Protein AF-A0ABC9TLP1-F1 (afdb_monomer_lite)

pLDDT: mean 70.65, std 18.77, range [33.22, 90.69]

Organism: NCBI:txid1244145

Foldseek 3Di:
DDDDDDDPPPDDPPDDDDDPDPQQQFPLVVVQVLCVVVVHDLQVVQVQCVVVPNNDHSVRVVCCSVSVDADDPVRLVSSCVVSVPDPVRSCCGRPVVVVVPDDDPDD

Sequence (107 aa):
MTVFSQNDILPVSNKTLKGVKRGSKMESNLIHSKLKLKGKNVEWLASEMTAAGQPISASTIYKKLKGEVVFKASDIKLISKLLDLESEEIMVIFFNELVSKKTREGC

Secondary structure (DSSP, 8-state):
----------------------S----HHHHHHHHHHTT--HHHHHHHHHHTT----HHHHHHHHTTSSPPPHHHHHHHHHHHT--HHHHHHHHHHHHHTS------

Radius of gyration: 17.77 Å; chains: 1; bounding box: 57×30×53 Å

Structure (mmCIF, N/CA/C/O backbone):
data_AF-A0ABC9TLP1-F1
#
_entry.id   AF-A0ABC9TLP1-F1
#
loop_
_atom_site.group_PDB
_atom_site.id
_atom_site.type_symbol
_atom_site.label_atom_id
_atom_site.label_alt_id
_atom_site.label_comp_id
_atom_site.label_asym_id
_atom_site.label_entity_id
_atom_site.label_seq_id
_atom_site.pdbx_PDB_ins_code
_atom_site.Cartn_x
_atom_site.Cartn_y
_atom_site.Cartn_z
_atom_site.occupancy
_atom_site.B_iso_or_equiv
_atom_site.auth_seq_id
_atom_site.auth_comp_id
_atom_site.auth_asym_id
_atom_site.auth_atom_id
_atom_site.pdbx_PDB_model_num
ATOM 1 N N . MET A 1 1 ? 19.349 -19.710 -41.958 1.00 43.25 1 MET A N 1
ATOM 2 C CA . MET A 1 1 ? 19.109 -18.557 -41.067 1.00 43.25 1 MET A CA 1
ATOM 3 C C . MET A 1 1 ? 17.718 -18.053 -41.365 1.00 43.25 1 MET A C 1
ATOM 5 O O . MET A 1 1 ? 17.507 -17.510 -42.439 1.00 43.25 1 MET A O 1
ATOM 9 N N . THR A 1 2 ? 16.776 -18.288 -40.461 1.00 39.84 2 THR A N 1
ATOM 10 C CA . THR A 1 2 ? 15.408 -17.792 -40.616 1.00 39.84 2 THR A CA 1
ATOM 11 C C . THR A 1 2 ? 14.999 -17.232 -39.267 1.00 39.84 2 THR A C 1
ATOM 13 O O . THR A 1 2 ? 14.873 -17.963 -38.290 1.00 39.84 2 THR A O 1
ATOM 16 N N . VAL A 1 3 ? 14.923 -15.907 -39.215 1.00 41.66 3 VAL A N 1
ATOM 17 C CA . VAL A 1 3 ? 14.502 -15.119 -38.063 1.00 41.66 3 VAL A CA 1
ATOM 18 C C . VAL A 1 3 ? 12.982 -15.038 -38.062 1.00 41.66 3 VAL A C 1
ATOM 20 O O . VAL A 1 3 ? 12.396 -14.502 -38.993 1.00 41.66 3 VAL A O 1
ATOM 23 N N . PHE A 1 4 ? 12.355 -15.555 -37.011 1.00 37.97 4 PHE A N 1
ATOM 24 C CA . PHE A 1 4 ? 10.996 -15.210 -36.609 1.00 37.97 4 PHE A CA 1
ATOM 25 C C . PHE A 1 4 ? 10.904 -15.397 -35.095 1.00 37.97 4 PHE A C 1
ATOM 27 O O . PHE A 1 4 ? 11.071 -16.511 -34.614 1.00 37.97 4 PHE A O 1
ATOM 34 N N . SER A 1 5 ? 10.594 -14.340 -34.348 1.00 39.59 5 SER A N 1
ATOM 35 C CA . SER A 1 5 ? 9.497 -14.437 -33.387 1.00 39.59 5 SER A CA 1
ATOM 36 C C . SER A 1 5 ? 9.013 -13.047 -33.013 1.00 39.59 5 SER A C 1
ATOM 38 O O . SER A 1 5 ? 9.766 -12.176 -32.586 1.00 39.59 5 SER A O 1
ATOM 40 N N . GLN A 1 6 ? 7.731 -12.868 -33.270 1.00 50.81 6 GLN A N 1
ATOM 41 C CA . GLN A 1 6 ? 6.922 -11.696 -33.024 1.00 50.81 6 GLN A CA 1
ATOM 42 C C . GLN A 1 6 ? 6.590 -11.622 -31.528 1.00 50.81 6 GLN A C 1
ATOM 44 O O . GLN A 1 6 ? 6.356 -12.651 -30.903 1.00 50.81 6 GLN A O 1
ATOM 49 N N . ASN A 1 7 ? 6.477 -10.397 -31.014 1.00 47.38 7 ASN A N 1
ATOM 50 C CA . ASN A 1 7 ? 5.526 -10.018 -29.969 1.00 47.38 7 ASN A CA 1
ATOM 51 C C . ASN A 1 7 ? 5.496 -10.887 -28.697 1.00 47.38 7 ASN A C 1
ATOM 53 O O . ASN A 1 7 ? 4.588 -11.700 -28.525 1.00 47.38 7 ASN A O 1
ATOM 57 N N . ASP A 1 8 ? 6.353 -10.580 -27.722 1.00 38.47 8 ASP A N 1
ATOM 58 C CA . ASP A 1 8 ? 6.057 -10.895 -26.318 1.00 38.47 8 ASP A CA 1
ATOM 59 C C . ASP A 1 8 ? 4.986 -9.929 -25.787 1.00 38.47 8 ASP A C 1
ATOM 61 O O . ASP A 1 8 ? 5.220 -9.005 -25.006 1.00 38.47 8 ASP A O 1
ATOM 65 N N . ILE A 1 9 ? 3.759 -10.159 -26.254 1.00 51.16 9 ILE A 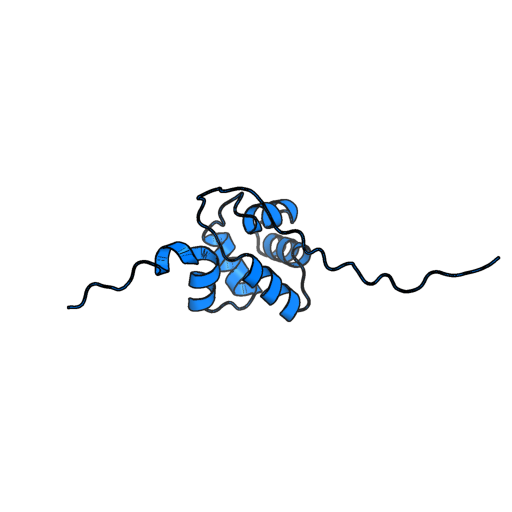N 1
ATOM 66 C CA . ILE A 1 9 ? 2.544 -9.821 -25.524 1.00 51.16 9 ILE A CA 1
ATOM 67 C C . ILE A 1 9 ? 2.619 -10.637 -24.237 1.00 51.16 9 ILE A C 1
ATOM 69 O O . ILE A 1 9 ? 2.416 -11.851 -24.252 1.00 51.16 9 ILE A O 1
ATOM 73 N N . LEU A 1 10 ? 2.936 -9.982 -23.119 1.00 42.66 10 LEU A N 1
ATOM 74 C CA . LEU A 1 10 ? 2.853 -10.621 -21.811 1.00 42.66 10 LEU A CA 1
ATOM 75 C C . LEU A 1 10 ? 1.439 -11.203 -21.642 1.00 42.66 10 LEU A C 1
ATOM 77 O O . LEU A 1 10 ? 0.460 -10.450 -21.714 1.00 42.66 10 LEU A O 1
ATOM 81 N N . PRO A 1 11 ? 1.297 -12.522 -21.420 1.00 38.88 11 PRO A N 1
ATOM 82 C CA . PRO A 1 11 ? -0.007 -13.131 -21.272 1.00 38.88 11 PRO A CA 1
ATOM 83 C C . PRO A 1 11 ? -0.683 -12.584 -20.018 1.00 38.88 11 PRO A C 1
ATOM 85 O O . PRO A 1 11 ? -0.169 -12.683 -18.898 1.00 38.88 11 PRO A O 1
ATOM 88 N N . VAL A 1 12 ? -1.876 -12.028 -20.235 1.00 45.91 12 VAL A N 1
ATOM 89 C CA . VAL A 1 12 ? -2.922 -11.841 -19.231 1.00 45.91 12 VAL A CA 1
ATOM 90 C C . VAL A 1 12 ? -2.990 -13.115 -18.392 1.00 45.91 12 VAL A C 1
ATOM 92 O O . VAL A 1 12 ? -3.494 -14.138 -18.835 1.00 45.91 12 VAL A O 1
ATOM 95 N N . SER A 1 13 ? -2.440 -13.072 -17.180 1.00 41.50 13 SER A N 1
ATOM 96 C CA . SER A 1 13 ? -2.587 -14.152 -16.208 1.00 41.50 13 SER A CA 1
ATOM 97 C C . SER A 1 13 ? -3.870 -13.928 -15.421 1.00 41.50 13 SER A C 1
ATOM 99 O O . SER A 1 13 ? -3.874 -13.438 -14.295 1.00 41.50 13 SER A O 1
ATOM 101 N N . ASN A 1 14 ? -4.979 -14.297 -16.043 1.00 42.28 14 ASN A N 1
ATOM 102 C CA . ASN A 1 14 ? -6.214 -14.677 -15.379 1.00 42.28 14 ASN A CA 1
ATOM 103 C C . ASN A 1 14 ? -6.048 -16.100 -14.813 1.00 42.28 14 ASN A C 1
ATOM 105 O O . ASN A 1 14 ? -6.321 -17.100 -15.468 1.00 42.28 14 ASN A O 1
ATOM 109 N N . LYS A 1 15 ? -5.601 -16.187 -13.555 1.00 43.78 15 LYS A N 1
ATOM 110 C CA . LYS A 1 15 ? -5.751 -17.386 -12.717 1.00 43.78 15 LYS A CA 1
ATOM 111 C C . LYS A 1 15 ? -6.628 -17.045 -11.516 1.00 43.78 15 LYS A C 1
ATOM 113 O O . LYS A 1 15 ? -6.158 -16.501 -10.522 1.00 43.78 15 LYS A O 1
ATOM 118 N N . THR A 1 16 ? -7.906 -17.389 -11.623 1.00 45.75 16 THR A N 1
ATOM 119 C CA . THR A 1 16 ? -8.856 -17.415 -10.506 1.00 45.75 16 THR A CA 1
ATOM 120 C C . THR A 1 16 ? -8.931 -18.844 -9.949 1.00 45.75 16 THR A C 1
ATOM 122 O O . THR A 1 16 ? -8.860 -19.801 -10.716 1.00 45.75 16 THR A O 1
ATOM 125 N N . LEU A 1 17 ? -9.193 -18.940 -8.634 1.00 45.38 17 LEU A N 1
ATOM 126 C CA . LEU A 1 17 ? -9.832 -20.043 -7.881 1.00 45.38 17 LEU A CA 1
ATOM 127 C C . LEU A 1 17 ? -8.920 -21.026 -7.108 1.00 45.38 17 LEU A C 1
ATOM 129 O O . LEU A 1 17 ? -8.435 -22.003 -7.662 1.00 45.38 17 LEU A O 1
ATOM 133 N N . LYS A 1 18 ? -8.823 -20.854 -5.776 1.00 35.94 18 LYS A N 1
ATOM 134 C CA . LYS A 1 18 ? -9.526 -21.654 -4.732 1.00 35.94 18 LYS A CA 1
ATOM 135 C C . LYS A 1 18 ? -8.796 -21.600 -3.383 1.00 35.94 18 LYS A C 1
ATOM 137 O O . LYS A 1 18 ? -7.607 -21.868 -3.285 1.00 35.94 18 LYS A O 1
ATOM 142 N N . GLY A 1 19 ? -9.569 -21.328 -2.336 1.00 33.22 19 GLY A N 1
ATOM 143 C CA . GLY A 1 19 ? -9.154 -21.412 -0.940 1.00 33.22 19 GLY A CA 1
ATOM 144 C C . GLY A 1 19 ? -10.072 -20.553 -0.086 1.00 33.22 19 GLY A C 1
ATOM 145 O O . GLY A 1 19 ? -9.852 -19.354 0.039 1.00 33.22 19 GLY A O 1
ATOM 146 N N . VAL A 1 20 ? -11.126 -21.149 0.473 1.00 46.28 20 VAL A N 1
ATOM 147 C CA . VAL A 1 20 ? -11.914 -20.521 1.539 1.00 46.28 20 VAL A CA 1
ATOM 148 C C . VAL A 1 20 ? -10.979 -20.334 2.735 1.00 46.28 20 VAL A C 1
ATOM 150 O O . VAL A 1 20 ? -10.773 -21.247 3.527 1.00 46.28 20 VAL A O 1
ATOM 153 N N . LYS A 1 21 ? -10.378 -19.152 2.849 1.00 42.16 21 LYS A N 1
ATOM 154 C CA . LYS A 1 21 ? -9.825 -18.632 4.095 1.00 42.16 21 LYS A CA 1
ATOM 155 C C . LYS A 1 21 ? -10.694 -17.447 4.474 1.00 42.16 21 LYS A C 1
ATOM 157 O O . LYS A 1 21 ? -10.665 -16.420 3.805 1.00 42.16 21 LYS A O 1
ATOM 162 N N . ARG A 1 22 ? -11.488 -17.611 5.533 1.00 40.81 22 ARG A N 1
ATOM 163 C CA . ARG A 1 22 ? -12.156 -16.511 6.244 1.00 40.81 22 ARG A CA 1
ATOM 164 C C . ARG A 1 22 ? -11.093 -15.701 7.000 1.00 40.81 22 ARG A C 1
ATOM 166 O O . ARG A 1 22 ? -11.024 -15.742 8.221 1.00 40.81 22 ARG A O 1
ATOM 173 N N . GLY A 1 23 ? -10.184 -15.083 6.257 1.00 44.72 23 GLY A N 1
ATOM 174 C CA . GLY A 1 23 ? -9.306 -14.026 6.735 1.00 44.72 23 GLY A CA 1
ATOM 175 C C . GLY A 1 23 ? -9.783 -12.743 6.079 1.00 44.72 23 GLY A C 1
ATOM 176 O O . GLY A 1 23 ? -10.127 -12.790 4.899 1.00 44.72 23 GLY A O 1
ATOM 177 N N . SER A 1 24 ? -9.852 -11.658 6.852 1.00 51.47 24 SER A N 1
ATOM 178 C CA . SER A 1 24 ? -10.315 -10.335 6.419 1.00 51.47 24 SER A CA 1
ATOM 179 C C . SER A 1 24 ? -9.925 -10.048 4.970 1.00 51.47 24 SER A C 1
ATOM 181 O O . SER A 1 24 ? -8.744 -9.898 4.642 1.00 51.47 24 SER A O 1
ATOM 183 N N . LYS A 1 25 ? -10.910 -10.137 4.070 1.00 59.66 25 LYS A N 1
ATOM 184 C CA . LYS A 1 25 ? -10.666 -10.202 2.629 1.00 59.66 25 LYS A CA 1
ATOM 185 C C . LYS A 1 25 ? -10.471 -8.782 2.120 1.00 59.66 25 LYS A C 1
ATOM 187 O O . LYS A 1 25 ? -11.432 -8.085 1.827 1.00 59.66 25 LYS A O 1
ATOM 192 N N . MET A 1 26 ? -9.216 -8.352 2.059 1.00 73.69 26 MET A N 1
ATOM 193 C CA . MET A 1 26 ? -8.855 -7.089 1.422 1.00 73.69 26 MET A CA 1
ATOM 194 C C . MET A 1 26 ? -9.095 -7.141 -0.095 1.00 73.69 26 MET A C 1
ATOM 196 O O . MET A 1 26 ? -8.894 -8.179 -0.735 1.00 73.69 26 MET A O 1
ATOM 200 N N . GLU A 1 27 ? -9.454 -6.006 -0.690 1.00 75.44 27 GL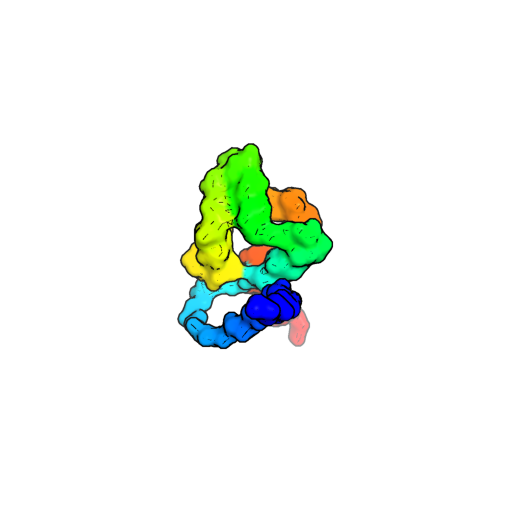U A N 1
ATOM 201 C CA . GLU A 1 27 ? -9.698 -5.875 -2.130 1.00 75.44 27 GLU A CA 1
ATOM 202 C C . GLU A 1 27 ? -8.385 -5.641 -2.889 1.00 75.44 27 GLU A C 1
ATOM 204 O O . GLU A 1 27 ? -8.093 -4.556 -3.397 1.00 75.44 27 GLU A O 1
ATOM 209 N N . SER A 1 28 ? -7.552 -6.677 -2.983 1.00 76.19 28 SER A N 1
ATOM 210 C CA . SER A 1 28 ? -6.246 -6.590 -3.654 1.00 76.19 28 SER A CA 1
ATOM 211 C C . SER A 1 28 ? -6.324 -6.230 -5.137 1.00 76.19 28 SER A C 1
ATOM 213 O O . SER A 1 28 ? -5.396 -5.619 -5.672 1.00 76.19 28 SER A O 1
ATOM 215 N N . ASN A 1 29 ? -7.450 -6.523 -5.788 1.00 79.00 29 ASN A N 1
ATOM 216 C CA . ASN A 1 29 ? -7.725 -6.106 -7.161 1.00 79.00 29 ASN A CA 1
ATOM 217 C C . ASN A 1 29 ? -7.648 -4.581 -7.329 1.00 79.00 29 ASN A C 1
ATOM 219 O O . ASN A 1 29 ? -7.129 -4.105 -8.337 1.00 79.00 29 ASN A O 1
ATOM 223 N N . LEU A 1 30 ? -8.105 -3.816 -6.333 1.00 82.62 30 LEU A N 1
ATOM 224 C CA . LEU A 1 30 ? -8.076 -2.354 -6.369 1.00 82.62 30 LEU A CA 1
ATOM 225 C C . LEU A 1 30 ? -6.643 -1.819 -6.276 1.00 82.62 30 LEU A C 1
ATOM 227 O O . LEU A 1 30 ? -6.279 -0.932 -7.047 1.00 82.62 30 LEU A O 1
ATOM 231 N N . ILE A 1 31 ? -5.795 -2.415 -5.426 1.00 82.94 31 ILE A N 1
ATOM 232 C CA . ILE A 1 31 ? -4.361 -2.078 -5.365 1.00 82.94 31 ILE A CA 1
ATOM 233 C C . ILE A 1 31 ? -3.693 -2.338 -6.720 1.00 82.94 31 ILE A C 1
ATOM 235 O O . ILE A 1 31 ? -2.974 -1.481 -7.234 1.00 82.94 31 ILE A O 1
ATOM 239 N N . HIS A 1 32 ? -3.945 -3.503 -7.326 1.00 82.19 32 HIS A N 1
ATOM 240 C CA . HIS A 1 32 ? -3.388 -3.839 -8.637 1.00 82.19 32 HIS A CA 1
ATOM 241 C C . HIS A 1 32 ? -3.856 -2.875 -9.733 1.00 82.19 32 HIS A C 1
ATOM 243 O O . HIS A 1 32 ? -3.040 -2.458 -10.556 1.00 82.19 32 HIS A O 1
ATOM 249 N N . SER A 1 33 ? -5.134 -2.492 -9.738 1.00 82.12 33 SER A N 1
ATOM 250 C CA . SER A 1 33 ? -5.663 -1.493 -10.671 1.00 82.12 33 SER A CA 1
ATOM 251 C C . SER A 1 33 ? -5.014 -0.127 -10.466 1.00 82.12 33 SER A C 1
ATOM 253 O O . SER A 1 33 ? -4.567 0.471 -11.440 1.00 82.12 33 SER A O 1
ATOM 255 N N . LYS A 1 34 ? -4.872 0.345 -9.222 1.00 84.06 34 LYS A N 1
ATOM 256 C CA . LYS A 1 34 ? -4.244 1.645 -8.931 1.00 84.06 34 LYS A CA 1
ATOM 257 C C . LYS A 1 34 ? -2.773 1.675 -9.354 1.00 84.06 34 LYS A C 1
ATOM 259 O O . LYS A 1 34 ? -2.326 2.643 -9.965 1.00 84.06 34 LYS A O 1
ATOM 264 N N . LEU A 1 35 ? -2.040 0.587 -9.105 1.00 85.00 35 LEU A N 1
ATOM 265 C CA . LEU A 1 35 ? -0.662 0.425 -9.576 1.00 85.00 35 LEU A CA 1
ATOM 266 C C . LEU A 1 35 ? -0.586 0.487 -11.106 1.00 85.00 35 LEU A C 1
ATOM 268 O O . LEU A 1 35 ? 0.203 1.265 -11.640 1.00 85.00 35 LEU A O 1
ATOM 272 N N . LYS A 1 36 ? -1.454 -0.250 -11.812 1.00 85.31 36 LYS A N 1
ATOM 273 C CA . LYS A 1 36 ? -1.526 -0.213 -13.281 1.00 85.31 36 LYS A CA 1
ATOM 274 C C . LYS A 1 36 ? -1.862 1.178 -13.818 1.00 85.31 36 LYS A C 1
ATOM 276 O O . LYS A 1 36 ? -1.228 1.607 -14.774 1.00 85.31 36 LYS A O 1
ATOM 281 N N . LEU A 1 37 ? -2.803 1.890 -13.194 1.00 84.25 37 LEU A N 1
ATOM 282 C CA . LEU A 1 37 ? -3.177 3.257 -13.582 1.00 84.25 37 LEU A CA 1
ATOM 283 C C . LEU A 1 37 ? -2.006 4.237 -13.446 1.00 84.25 37 LEU A C 1
ATOM 285 O O . LEU A 1 37 ? -1.836 5.106 -14.293 1.00 84.25 37 LEU A O 1
ATOM 289 N N . LYS A 1 38 ? -1.161 4.067 -12.423 1.00 81.12 38 LYS A N 1
ATOM 290 C CA . LYS A 1 38 ? 0.073 4.851 -12.258 1.00 81.12 38 LYS A CA 1
ATOM 291 C C . LYS A 1 38 ? 1.249 4.342 -13.111 1.00 81.12 38 LYS A C 1
ATOM 293 O O . LYS A 1 38 ? 2.343 4.900 -13.025 1.00 81.12 38 LYS A O 1
ATOM 298 N N . GLY A 1 39 ? 1.069 3.278 -13.899 1.00 83.88 39 GLY A N 1
ATOM 299 C CA . GLY A 1 39 ? 2.148 2.640 -14.663 1.00 83.88 39 GLY A CA 1
ATOM 300 C C . GLY A 1 39 ? 3.225 2.002 -13.777 1.00 83.88 39 GLY A C 1
ATOM 301 O O . GLY A 1 39 ? 4.388 1.925 -14.167 1.00 83.88 39 GLY A O 1
ATOM 302 N N . LYS A 1 40 ? 2.863 1.593 -12.557 1.00 88.56 40 LYS A N 1
ATOM 303 C CA . LYS A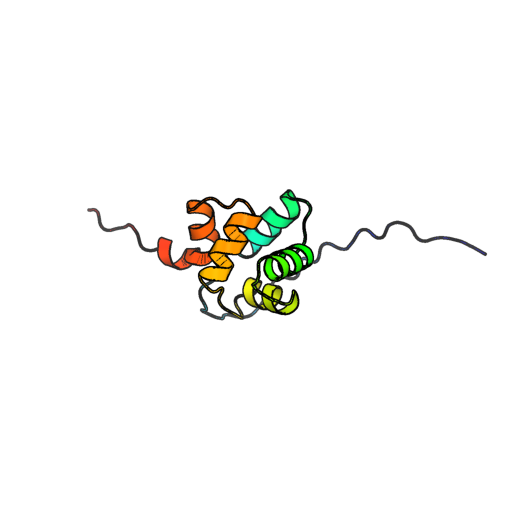 1 40 ? 3.758 0.997 -11.557 1.00 88.56 40 LYS A CA 1
ATOM 304 C C . LYS A 1 40 ? 3.409 -0.470 -11.310 1.00 88.56 40 LYS A C 1
ATOM 306 O O . LYS A 1 40 ? 2.316 -0.939 -11.621 1.00 88.56 40 LYS A O 1
ATOM 311 N N . ASN A 1 41 ? 4.348 -1.205 -10.723 1.00 87.25 41 ASN A N 1
ATOM 312 C CA . ASN A 1 41 ? 4.182 -2.609 -10.355 1.00 87.25 41 ASN A CA 1
ATOM 313 C C . ASN A 1 41 ? 4.423 -2.824 -8.847 1.00 87.25 41 ASN A C 1
ATOM 315 O O . ASN A 1 41 ? 4.756 -1.901 -8.103 1.00 87.25 41 ASN A O 1
ATOM 319 N N . VAL A 1 42 ? 4.221 -4.059 -8.384 1.00 85.12 42 VAL A N 1
ATOM 320 C CA . VAL A 1 42 ? 4.401 -4.434 -6.970 1.00 85.12 42 VAL A CA 1
ATOM 321 C C . VAL A 1 42 ? 5.866 -4.332 -6.532 1.00 85.12 42 VAL A C 1
ATOM 323 O O . VAL A 1 42 ? 6.136 -4.045 -5.369 1.00 85.12 42 VAL A O 1
ATOM 326 N N . GLU A 1 43 ? 6.813 -4.538 -7.448 1.00 87.50 43 GLU A N 1
ATOM 327 C CA . GLU A 1 43 ? 8.243 -4.387 -7.158 1.00 87.50 43 GLU A CA 1
ATOM 328 C C . GLU A 1 43 ? 8.606 -2.935 -6.869 1.00 87.50 43 GLU A C 1
ATOM 330 O O . GLU A 1 43 ? 9.266 -2.663 -5.872 1.00 87.50 43 GLU A O 1
ATOM 335 N N . TRP A 1 44 ? 8.090 -2.000 -7.668 1.00 90.69 44 TRP A N 1
ATOM 336 C CA . TRP A 1 44 ? 8.231 -0.572 -7.418 1.00 90.69 44 TRP A CA 1
ATOM 337 C C . TRP A 1 44 ? 7.665 -0.202 -6.045 1.00 90.69 44 TRP A C 1
ATOM 339 O O . TRP A 1 44 ? 8.338 0.468 -5.270 1.00 90.69 44 TRP A O 1
ATOM 349 N N . LEU A 1 45 ? 6.481 -0.717 -5.690 1.00 87.69 45 LEU A N 1
ATOM 350 C CA . LEU A 1 45 ? 5.910 -0.497 -4.359 1.00 87.69 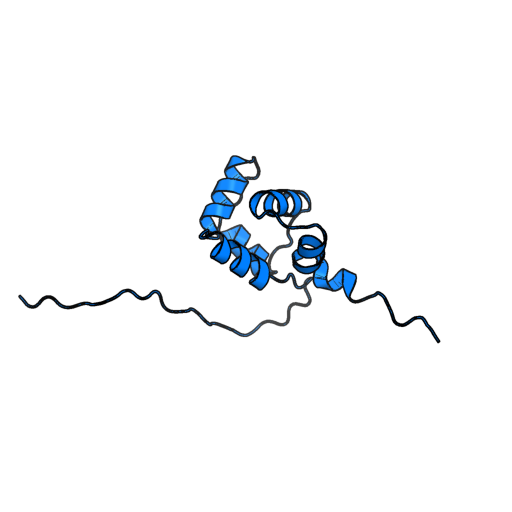45 LEU A CA 1
ATOM 351 C C . LEU A 1 45 ? 6.831 -1.025 -3.244 1.00 87.69 45 LEU A C 1
ATOM 353 O O . LEU A 1 45 ? 7.004 -0.354 -2.233 1.00 87.69 45 LEU A O 1
ATOM 357 N N . ALA A 1 46 ? 7.448 -2.196 -3.423 1.00 89.12 46 ALA A N 1
ATOM 358 C CA . ALA A 1 46 ? 8.395 -2.752 -2.455 1.00 89.12 46 ALA A CA 1
ATOM 359 C C . ALA A 1 46 ? 9.648 -1.880 -2.291 1.00 89.12 46 ALA A C 1
ATOM 361 O O . ALA A 1 46 ? 10.093 -1.651 -1.161 1.00 89.12 46 ALA A O 1
ATOM 362 N N . SER A 1 47 ? 10.190 -1.369 -3.398 1.00 88.88 47 SER A N 1
ATOM 363 C CA . SER A 1 47 ? 11.327 -0.448 -3.392 1.00 88.88 47 SER A CA 1
ATOM 364 C C . SER A 1 47 ? 10.993 0.854 -2.674 1.00 88.88 47 SER A C 1
ATOM 366 O O . SER A 1 47 ? 11.746 1.255 -1.792 1.00 88.88 47 SER A O 1
ATOM 368 N N . GLU A 1 48 ? 9.844 1.465 -2.968 1.00 89.44 48 GLU A N 1
ATOM 369 C CA . GLU A 1 48 ? 9.416 2.710 -2.318 1.00 89.44 48 GLU A CA 1
ATOM 370 C C . GLU A 1 48 ? 9.147 2.519 -0.825 1.00 89.44 48 GLU A C 1
ATOM 372 O O . GLU A 1 48 ? 9.565 3.332 -0.002 1.00 89.44 48 GLU A O 1
ATOM 377 N N . MET A 1 49 ? 8.498 1.414 -0.445 1.00 88.19 49 MET A N 1
ATOM 378 C CA . MET A 1 49 ? 8.279 1.105 0.967 1.00 88.19 49 MET A CA 1
ATOM 379 C C . MET A 1 49 ? 9.605 0.922 1.711 1.00 88.19 49 MET A C 1
ATOM 381 O O . MET A 1 49 ? 9.778 1.443 2.815 1.00 88.19 49 MET A O 1
ATOM 385 N N . THR A 1 50 ? 10.562 0.241 1.078 1.00 88.44 50 THR A N 1
ATOM 386 C CA . THR A 1 50 ? 11.910 0.049 1.621 1.00 88.44 50 THR A CA 1
ATOM 387 C C . THR A 1 50 ? 12.661 1.376 1.733 1.00 88.44 50 THR A C 1
ATOM 389 O O . THR A 1 50 ? 13.259 1.641 2.775 1.00 88.44 50 THR A O 1
ATOM 392 N N . ALA A 1 51 ? 12.573 2.240 0.718 1.00 88.31 51 ALA A N 1
ATOM 393 C CA . ALA A 1 51 ? 13.182 3.569 0.708 1.00 88.31 51 ALA A CA 1
ATOM 394 C C . ALA A 1 51 ? 12.601 4.489 1.795 1.00 88.31 51 ALA A C 1
ATOM 396 O O . ALA A 1 51 ? 13.331 5.262 2.411 1.00 88.31 51 ALA A O 1
ATOM 397 N N . ALA A 1 52 ? 11.309 4.360 2.094 1.00 83.25 52 ALA A N 1
ATOM 398 C CA . ALA A 1 52 ? 10.637 5.117 3.146 1.00 83.25 52 ALA A CA 1
ATOM 399 C C . ALA A 1 52 ? 10.846 4.551 4.570 1.00 83.25 52 ALA A C 1
ATOM 401 O O . ALA A 1 52 ? 10.187 4.990 5.514 1.00 83.25 52 ALA A O 1
ATOM 402 N N . GLY A 1 53 ? 11.752 3.580 4.743 1.00 82.12 53 GLY A N 1
ATOM 403 C CA . GLY A 1 53 ? 12.129 3.031 6.050 1.00 82.12 53 GLY A CA 1
ATOM 404 C C . GLY A 1 53 ? 11.326 1.805 6.490 1.00 82.12 53 GLY A C 1
ATOM 405 O O . GLY A 1 53 ? 11.451 1.369 7.635 1.00 82.12 53 GLY A O 1
ATOM 406 N N . GLN A 1 54 ? 10.520 1.217 5.603 1.00 84.12 54 GLN A N 1
ATOM 407 C CA . GLN A 1 54 ? 9.815 -0.042 5.844 1.00 84.12 54 GLN A CA 1
ATOM 408 C C . GLN A 1 54 ? 10.328 -1.136 4.897 1.00 84.12 54 GLN A C 1
ATOM 410 O O . GLN A 1 54 ? 9.701 -1.397 3.868 1.00 84.12 54 GLN A O 1
ATOM 415 N N . PRO A 1 55 ? 11.452 -1.804 5.227 1.00 83.44 55 PRO A N 1
ATOM 416 C CA . PRO A 1 55 ? 12.016 -2.844 4.379 1.00 83.44 55 PRO A CA 1
ATOM 417 C C . PRO A 1 55 ? 11.021 -3.993 4.225 1.00 83.44 55 PRO A C 1
ATOM 419 O O . PRO A 1 55 ? 10.697 -4.707 5.178 1.00 83.44 55 PRO A O 1
ATOM 422 N N . ILE A 1 56 ? 10.516 -4.160 3.007 1.00 83.31 56 ILE A N 1
ATOM 423 C CA . ILE A 1 56 ? 9.548 -5.195 2.668 1.00 83.31 56 ILE A CA 1
ATOM 424 C C . ILE A 1 56 ? 9.902 -5.783 1.310 1.00 83.31 56 ILE A C 1
ATOM 426 O O . ILE A 1 56 ? 10.150 -5.073 0.342 1.00 83.31 56 ILE A O 1
ATOM 430 N N . SER A 1 57 ? 9.928 -7.111 1.228 1.00 85.62 57 SER A N 1
ATOM 431 C CA . SER A 1 57 ? 10.166 -7.787 -0.044 1.00 85.62 57 SER A CA 1
ATOM 432 C C . SER A 1 57 ? 8.895 -7.830 -0.888 1.00 85.62 57 SER A C 1
ATOM 434 O O . SER A 1 57 ? 7.792 -7.988 -0.355 1.00 85.62 57 SER A O 1
ATOM 436 N N . ALA A 1 58 ? 9.047 -7.790 -2.214 1.00 84.50 58 ALA A N 1
ATOM 437 C CA . ALA A 1 58 ? 7.930 -7.942 -3.147 1.00 84.50 58 ALA A CA 1
ATOM 438 C C . ALA A 1 58 ? 7.124 -9.222 -2.863 1.00 84.50 58 ALA A C 1
ATOM 440 O O . ALA A 1 58 ? 5.898 -9.183 -2.805 1.00 84.50 58 ALA A O 1
ATOM 441 N N . SER A 1 59 ? 7.797 -10.340 -2.564 1.00 84.62 59 SER A N 1
ATOM 442 C CA . SER A 1 59 ? 7.152 -11.597 -2.154 1.00 84.62 59 SER A CA 1
ATOM 443 C C . SER A 1 59 ? 6.261 -11.444 -0.921 1.00 84.62 59 SER A C 1
ATOM 445 O O . SER A 1 59 ? 5.187 -12.041 -0.859 1.00 84.62 59 SER A O 1
ATOM 447 N N . THR A 1 60 ? 6.672 -10.632 0.058 1.00 84.94 60 THR A N 1
ATOM 448 C CA . THR A 1 60 ? 5.847 -10.341 1.239 1.00 84.94 60 THR A CA 1
ATOM 449 C C . THR A 1 60 ? 4.627 -9.514 0.858 1.00 84.94 60 THR A C 1
ATOM 451 O O . THR A 1 60 ? 3.533 -9.815 1.329 1.00 84.94 60 THR A O 1
ATOM 454 N N . ILE A 1 61 ? 4.777 -8.527 -0.032 1.00 85.56 61 ILE A N 1
ATOM 455 C CA . ILE A 1 61 ? 3.636 -7.761 -0.551 1.00 85.56 61 ILE A CA 1
ATOM 456 C C . ILE A 1 61 ? 2.666 -8.685 -1.286 1.00 85.56 61 ILE A C 1
ATOM 458 O O . ILE A 1 61 ? 1.478 -8.649 -0.993 1.00 85.56 61 ILE A O 1
ATOM 462 N N . TYR A 1 62 ? 3.142 -9.577 -2.159 1.00 85.00 62 TYR A N 1
ATOM 463 C CA . TYR A 1 62 ? 2.279 -10.544 -2.844 1.00 85.00 62 TYR A CA 1
ATOM 464 C C . TYR A 1 62 ? 1.508 -11.443 -1.870 1.00 85.00 62 TYR A C 1
ATOM 466 O O . TYR A 1 62 ? 0.315 -11.665 -2.067 1.00 85.00 62 TYR A O 1
ATOM 474 N N . LYS A 1 63 ? 2.146 -11.927 -0.796 1.00 84.75 63 LYS A N 1
ATOM 475 C CA . LYS A 1 63 ? 1.457 -12.693 0.261 1.00 84.75 63 LYS A CA 1
ATOM 476 C C . LYS A 1 63 ? 0.403 -11.852 0.978 1.00 84.75 63 LYS A C 1
ATOM 478 O O . LYS A 1 63 ? -0.697 -12.337 1.234 1.00 84.75 63 LYS A O 1
ATOM 483 N N . LYS A 1 64 ? 0.712 -10.584 1.259 1.00 84.25 64 LYS A N 1
ATOM 484 C CA . LYS A 1 64 ? -0.245 -9.661 1.872 1.00 84.25 64 LYS A CA 1
ATOM 485 C C . LYS A 1 64 ? -1.440 -9.379 0.959 1.00 84.25 64 LYS A C 1
ATOM 487 O O . LYS A 1 64 ? -2.574 -9.528 1.389 1.00 84.25 64 LYS A O 1
ATOM 492 N N . LEU A 1 65 ? -1.199 -9.097 -0.322 1.00 81.50 65 LEU A N 1
ATOM 493 C CA . LEU A 1 65 ? -2.239 -8.901 -1.341 1.00 81.50 65 LEU A CA 1
ATOM 494 C C . LEU A 1 65 ? -3.110 -10.149 -1.547 1.00 81.50 65 LEU A C 1
ATOM 496 O O . LEU A 1 65 ? -4.294 -10.041 -1.851 1.00 81.50 65 LEU A O 1
ATOM 500 N N . LYS A 1 66 ? -2.560 -11.349 -1.356 1.00 79.00 66 LYS A N 1
ATOM 501 C CA . LYS A 1 66 ? -3.341 -12.595 -1.375 1.00 79.00 66 LYS A CA 1
ATOM 502 C C . LYS A 1 66 ? -4.189 -12.816 -0.117 1.00 79.00 66 LYS A C 1
ATOM 504 O O . LYS A 1 66 ? -4.940 -13.787 -0.072 1.00 79.00 66 LYS A O 1
ATOM 509 N N . GLY A 1 67 ? -4.063 -11.966 0.902 1.00 73.62 67 GLY A N 1
ATOM 510 C CA . GLY A 1 67 ? -4.699 -12.164 2.204 1.00 73.62 67 GLY A CA 1
ATOM 511 C C . GLY A 1 67 ? -4.058 -13.286 3.029 1.00 73.62 67 GLY A C 1
ATOM 512 O O . GLY A 1 67 ? -4.652 -13.756 3.995 1.00 73.62 67 GLY A O 1
ATOM 513 N N . GLU A 1 68 ? -2.852 -13.742 2.666 1.00 77.25 68 GLU A N 1
ATOM 514 C CA . GLU A 1 68 ? -2.093 -14.695 3.487 1.00 77.25 68 GLU A CA 1
ATOM 515 C C . GLU A 1 68 ? -1.481 -14.010 4.715 1.00 77.25 68 GLU A C 1
ATOM 517 O O . GLU A 1 68 ? -1.27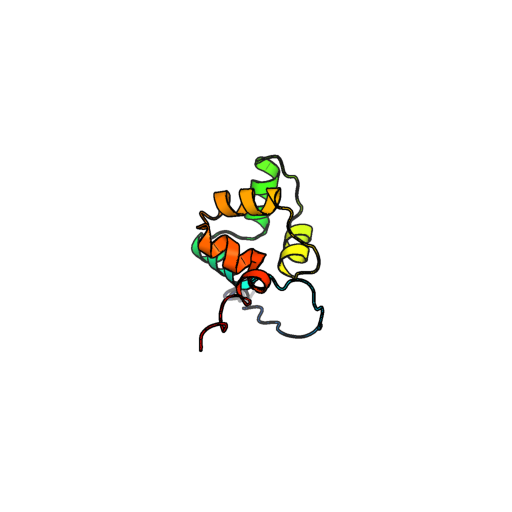0 -14.652 5.741 1.00 77.25 68 GLU A O 1
ATOM 522 N N . VAL A 1 69 ? -1.192 -12.710 4.605 1.00 79.44 69 VAL A N 1
ATOM 523 C CA . VAL A 1 69 ? -0.566 -11.887 5.646 1.00 79.44 69 VAL A CA 1
ATOM 524 C C . VAL A 1 69 ? -1.331 -10.568 5.763 1.00 79.44 69 VAL A C 1
ATOM 526 O O . VAL A 1 69 ? -1.670 -9.950 4.761 1.00 79.44 69 VAL A O 1
ATOM 529 N N . VAL A 1 70 ? -1.588 -10.104 6.983 1.00 77.81 70 VAL A N 1
ATOM 530 C CA . VAL A 1 70 ?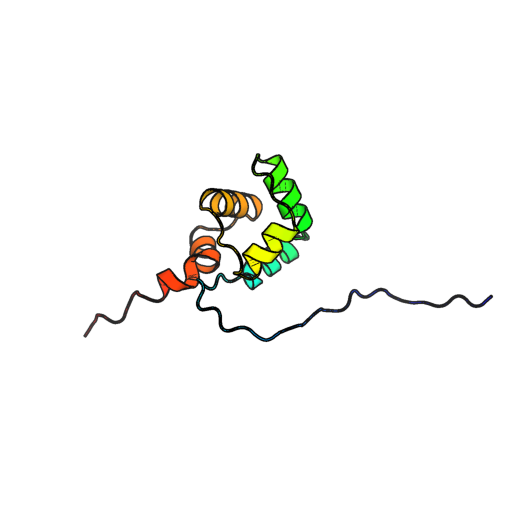 -2.302 -8.839 7.217 1.00 77.81 70 VAL A CA 1
ATOM 531 C C . VAL A 1 70 ? -1.350 -7.645 7.043 1.00 77.81 70 VAL A C 1
ATOM 533 O O . VAL A 1 70 ? -0.174 -7.708 7.419 1.00 77.81 70 VAL A O 1
ATOM 536 N N . PHE A 1 71 ? -1.844 -6.545 6.471 1.00 81.62 71 PHE A N 1
ATOM 537 C CA . PHE A 1 71 ? -1.107 -5.281 6.421 1.00 81.62 71 PHE A CA 1
ATOM 538 C C . PHE A 1 71 ? -1.084 -4.611 7.799 1.00 81.62 71 PHE A C 1
ATOM 540 O O . PHE A 1 71 ? -2.104 -4.531 8.480 1.00 81.62 71 PHE A O 1
ATOM 547 N N . LYS A 1 72 ? 0.077 -4.100 8.217 1.00 84.88 72 LYS A N 1
ATOM 548 C CA . LYS A 1 72 ? 0.165 -3.294 9.442 1.00 84.88 72 LYS A CA 1
ATOM 549 C C . LYS A 1 72 ? -0.392 -1.898 9.172 1.00 84.88 72 LYS A C 1
ATOM 551 O O . LYS A 1 72 ? -0.280 -1.404 8.055 1.00 84.88 72 LYS A O 1
ATOM 556 N N . ALA A 1 73 ? -0.892 -1.218 10.202 1.00 84.19 73 ALA A N 1
ATOM 557 C CA . ALA A 1 73 ? -1.375 0.160 10.073 1.00 84.19 73 ALA A CA 1
ATOM 558 C C . ALA A 1 73 ? -0.318 1.106 9.466 1.00 84.19 73 ALA A C 1
ATOM 560 O O . ALA A 1 73 ? -0.646 1.945 8.630 1.00 84.19 73 ALA A O 1
ATOM 561 N N . SER A 1 74 ? 0.958 0.924 9.827 1.00 85.06 74 SER A N 1
ATOM 562 C CA . SER A 1 74 ? 2.082 1.667 9.243 1.00 85.06 74 SER A CA 1
ATOM 563 C C . SER A 1 74 ? 2.211 1.428 7.737 1.00 85.06 74 SER A C 1
ATOM 565 O O . SER A 1 74 ? 2.321 2.388 6.983 1.00 85.06 74 SER A O 1
ATOM 567 N N . ASP A 1 75 ? 2.098 0.165 7.302 1.00 84.50 75 ASP A N 1
ATOM 568 C CA . ASP A 1 75 ? 2.158 -0.205 5.884 1.00 84.50 75 ASP A CA 1
ATOM 569 C C . ASP A 1 75 ? 1.003 0.432 5.107 1.00 84.50 75 ASP A C 1
ATOM 571 O O . ASP A 1 75 ? 1.216 0.993 4.040 1.00 84.50 75 ASP A O 1
ATOM 575 N N . ILE A 1 76 ? -0.218 0.368 5.653 1.00 85.88 76 ILE A N 1
ATOM 576 C CA . ILE A 1 76 ? -1.422 0.937 5.031 1.00 85.88 76 ILE A CA 1
ATOM 577 C C . ILE A 1 76 ? -1.254 2.445 4.854 1.00 85.88 76 ILE A C 1
ATOM 579 O O . ILE A 1 76 ? -1.480 2.962 3.764 1.00 85.88 76 ILE A O 1
ATOM 583 N N . LYS A 1 77 ? -0.797 3.139 5.902 1.00 87.06 77 LYS A N 1
ATOM 584 C CA . LYS A 1 77 ? -0.555 4.588 5.881 1.00 87.06 77 LYS A CA 1
ATOM 585 C C . LYS A 1 77 ? 0.531 4.987 4.882 1.00 87.06 77 LYS A C 1
ATOM 587 O O . LYS A 1 77 ? 0.503 6.092 4.347 1.00 87.06 77 LYS A O 1
ATOM 592 N N . LEU A 1 78 ? 1.519 4.126 4.664 1.00 88.88 78 LEU A N 1
ATOM 593 C CA . LEU A 1 78 ? 2.583 4.378 3.703 1.00 88.88 78 LEU A CA 1
ATOM 594 C C . LEU A 1 78 ? 2.103 4.133 2.269 1.00 88.88 78 LEU A C 1
ATOM 596 O O . LEU A 1 78 ? 2.277 4.987 1.404 1.00 88.88 78 LEU A O 1
ATOM 600 N N . ILE A 1 79 ? 1.430 3.007 2.037 1.00 86.19 79 ILE A N 1
ATOM 601 C CA . ILE A 1 79 ? 0.844 2.652 0.742 1.00 86.19 79 ILE A CA 1
ATOM 602 C C . ILE A 1 79 ? -0.188 3.697 0.320 1.00 86.19 79 ILE A C 1
ATOM 604 O O . ILE A 1 79 ? -0.201 4.086 -0.844 1.00 86.19 79 ILE A O 1
ATOM 608 N N . SER A 1 80 ? -1.006 4.200 1.248 1.00 87.94 80 SER A N 1
ATOM 609 C CA . SER A 1 80 ? -1.983 5.245 0.944 1.00 87.94 80 SER A CA 1
ATOM 610 C C . SER A 1 80 ? -1.332 6.542 0.487 1.00 87.94 80 SER A C 1
ATOM 612 O O . SER A 1 80 ? -1.841 7.176 -0.427 1.00 87.94 80 SER A O 1
ATOM 614 N N . LYS A 1 81 ? -0.182 6.913 1.059 1.00 88.38 81 LYS A N 1
ATOM 615 C CA . LYS A 1 81 ? 0.592 8.073 0.600 1.00 88.38 81 LYS A CA 1
ATOM 616 C C . LYS A 1 81 ? 1.225 7.838 -0.770 1.00 88.38 81 LYS A C 1
ATOM 618 O O . LYS A 1 81 ? 1.180 8.719 -1.611 1.00 88.38 81 LYS A O 1
ATOM 623 N N . LEU A 1 82 ? 1.793 6.656 -1.014 1.00 87.06 82 LEU A N 1
ATOM 624 C CA . LEU A 1 82 ? 2.446 6.335 -2.293 1.00 87.06 82 LEU A CA 1
ATOM 625 C C . LEU A 1 82 ? 1.446 6.242 -3.457 1.00 87.06 82 LEU A C 1
ATOM 627 O O . LEU A 1 82 ? 1.725 6.637 -4.593 1.00 87.06 82 LEU A O 1
ATOM 631 N N . LEU A 1 83 ? 0.267 5.691 -3.180 1.00 84.50 83 LEU A N 1
ATOM 632 C CA . LEU A 1 83 ? -0.790 5.501 -4.166 1.00 84.50 83 LEU A CA 1
ATOM 633 C C . LEU A 1 83 ? -1.774 6.675 -4.239 1.00 84.50 83 LEU A C 1
ATOM 635 O O . LEU A 1 83 ? -2.654 6.624 -5.097 1.00 84.50 83 LEU A O 1
ATOM 639 N N . ASP A 1 84 ? -1.600 7.711 -3.409 1.00 86.62 84 ASP A N 1
ATOM 640 C CA . ASP A 1 84 ? -2.555 8.814 -3.220 1.00 86.62 84 ASP A CA 1
ATOM 641 C C . ASP A 1 84 ? -3.987 8.289 -3.041 1.00 86.62 84 ASP A C 1
ATOM 643 O O . ASP A 1 84 ? -4.903 8.646 -3.779 1.00 86.62 84 ASP A O 1
ATOM 647 N N . LEU A 1 85 ? -4.154 7.346 -2.109 1.00 84.75 85 LEU A N 1
ATOM 648 C CA . LEU A 1 85 ? -5.462 6.788 -1.778 1.00 84.75 85 LEU A CA 1
ATOM 649 C C . LEU A 1 85 ? -6.202 7.732 -0.843 1.00 84.75 85 LEU A C 1
ATOM 651 O O . LEU A 1 85 ? -5.660 8.152 0.186 1.00 84.75 85 LEU A O 1
ATOM 655 N N . GLU A 1 86 ? -7.466 7.984 -1.154 1.00 85.06 86 GLU A N 1
ATOM 656 C CA . GLU A 1 86 ? -8.351 8.695 -0.241 1.00 85.06 86 GLU A CA 1
ATOM 657 C C . GLU A 1 86 ? -8.762 7.818 0.946 1.00 85.06 86 GLU A C 1
ATOM 659 O O . GLU A 1 86 ? -8.718 6.588 0.891 1.00 85.06 86 GLU A O 1
ATOM 664 N N . SER A 1 87 ? -9.195 8.452 2.039 1.00 82.69 87 SER A N 1
ATOM 665 C CA . SER A 1 87 ? -9.607 7.741 3.259 1.00 82.69 87 SER A CA 1
ATOM 666 C C . SER A 1 87 ? -10.708 6.709 2.992 1.00 82.69 87 SER A C 1
ATOM 668 O O . SER A 1 87 ? -10.690 5.623 3.570 1.00 82.69 87 SER A O 1
ATOM 670 N N . GLU A 1 88 ? -11.629 7.017 2.079 1.00 81.94 88 GLU A N 1
ATOM 671 C CA . GLU A 1 88 ? -12.686 6.105 1.638 1.00 81.94 88 GLU A CA 1
ATOM 672 C C . GLU A 1 88 ? -12.115 4.896 0.888 1.00 81.94 88 GLU A C 1
ATOM 674 O O . GLU A 1 88 ? -12.454 3.755 1.204 1.00 81.94 88 GLU A O 1
ATOM 679 N N . GLU A 1 89 ? -11.176 5.120 -0.037 1.00 83.44 89 GLU A N 1
ATOM 680 C CA . GLU A 1 89 ? -10.495 4.041 -0.759 1.00 83.44 89 GLU A CA 1
ATOM 681 C C . GLU A 1 89 ? -9.713 3.141 0.201 1.00 83.44 89 GLU A C 1
ATOM 683 O O . GLU A 1 89 ? -9.759 1.921 0.072 1.00 83.44 89 GLU A O 1
ATOM 688 N N . ILE A 1 90 ? -9.032 3.706 1.201 1.00 84.00 90 ILE A N 1
ATOM 689 C CA . ILE A 1 90 ? -8.306 2.926 2.215 1.00 84.00 90 ILE A CA 1
ATOM 690 C C . ILE A 1 90 ? -9.272 2.008 2.975 1.00 84.00 90 ILE A C 1
ATOM 692 O O . ILE A 1 90 ? -8.969 0.828 3.176 1.00 84.00 90 ILE A O 1
ATOM 696 N N . MET A 1 91 ? -10.434 2.529 3.377 1.00 80.69 91 MET A N 1
ATOM 697 C CA . MET A 1 91 ? -11.466 1.763 4.081 1.00 80.69 91 MET A CA 1
ATOM 698 C C . MET A 1 91 ? -12.020 0.630 3.215 1.00 80.69 91 MET A C 1
ATOM 700 O O . MET A 1 91 ? -12.119 -0.501 3.684 1.00 80.69 91 MET A O 1
ATOM 704 N N . VAL A 1 92 ? -12.302 0.890 1.939 1.00 81.44 92 VAL A N 1
ATOM 705 C CA . VAL A 1 92 ? -12.792 -0.136 1.004 1.00 81.44 92 VAL A CA 1
ATOM 706 C C . VAL A 1 92 ? -11.714 -1.179 0.703 1.00 81.44 92 VAL A C 1
ATOM 708 O O . VAL A 1 92 ? -11.992 -2.373 0.676 1.00 81.44 92 VAL A O 1
ATOM 711 N N . ILE A 1 93 ? -10.464 -0.760 0.509 1.00 80.88 93 ILE A N 1
ATOM 712 C CA . ILE A 1 93 ? -9.380 -1.658 0.101 1.00 80.88 93 ILE A CA 1
ATOM 713 C C . ILE A 1 93 ? -8.942 -2.561 1.253 1.00 80.88 93 ILE A C 1
ATOM 715 O O . ILE A 1 93 ? -8.830 -3.775 1.078 1.00 80.88 93 ILE A O 1
ATOM 719 N N . PHE A 1 94 ? -8.668 -1.980 2.422 1.00 79.62 94 PHE A N 1
ATOM 720 C CA . PHE A 1 94 ? -8.050 -2.694 3.542 1.00 79.62 94 PHE A CA 1
ATOM 721 C C . PHE A 1 94 ? -9.052 -3.135 4.612 1.00 79.62 94 PHE A C 1
ATOM 723 O O . PHE A 1 94 ? -8.747 -4.046 5.380 1.00 79.62 94 PHE A O 1
ATOM 730 N N . PHE A 1 95 ? -10.237 -2.520 4.662 1.00 77.94 95 PHE A N 1
ATOM 731 C CA . PHE A 1 95 ? -11.217 -2.715 5.732 1.00 77.94 95 PHE A CA 1
ATOM 732 C C . PHE A 1 95 ? -12.626 -3.060 5.218 1.00 77.94 95 PHE A C 1
ATOM 734 O O . PHE A 1 95 ? -13.589 -2.895 5.965 1.00 77.94 95 PHE A O 1
ATOM 741 N N . ASN A 1 96 ? -12.757 -3.586 3.988 1.00 67.25 96 ASN A N 1
ATOM 742 C CA . ASN A 1 96 ? -14.045 -3.877 3.331 1.00 67.25 96 ASN A CA 1
ATOM 743 C C . ASN A 1 96 ? -15.039 -4.647 4.232 1.00 67.25 96 ASN A C 1
ATOM 745 O O . ASN A 1 96 ? -16.242 -4.400 4.222 1.00 67.25 96 ASN A O 1
ATOM 749 N N . GLU A 1 97 ? -14.536 -5.552 5.078 1.00 58.56 97 GLU A N 1
ATOM 750 C CA . GLU A 1 97 ? -15.368 -6.354 5.985 1.00 58.56 97 GLU A CA 1
ATOM 751 C C . GLU A 1 97 ? -15.919 -5.565 7.196 1.00 58.56 97 GLU A C 1
ATOM 753 O O . GLU A 1 97 ? -16.976 -5.910 7.724 1.00 58.56 97 GLU A O 1
ATOM 758 N N . LEU A 1 98 ? -15.266 -4.475 7.621 1.00 51.41 98 LEU A N 1
ATOM 759 C CA . LEU A 1 98 ? -15.705 -3.646 8.757 1.00 51.41 98 LEU A CA 1
ATOM 760 C C . LEU A 1 98 ? -16.821 -2.659 8.393 1.00 51.41 98 LEU A C 1
ATOM 762 O O . LEU A 1 98 ? -17.581 -2.253 9.270 1.00 51.41 98 LEU A O 1
ATOM 766 N N . VAL A 1 99 ? -16.951 -2.285 7.118 1.00 44.38 99 VAL A N 1
ATOM 767 C CA . VAL A 1 99 ? -17.964 -1.314 6.659 1.00 44.38 99 VAL A CA 1
ATOM 768 C C . VAL A 1 99 ? -19.270 -1.992 6.230 1.00 44.38 99 VAL A C 1
ATOM 770 O O . VAL A 1 99 ? -20.303 -1.338 6.120 1.00 44.38 99 VAL A O 1
ATOM 773 N N . SER A 1 100 ? -19.276 -3.323 6.090 1.00 45.16 100 SER A N 1
ATOM 774 C CA . SER A 1 100 ? -20.486 -4.091 5.763 1.00 45.16 100 SER A CA 1
ATOM 775 C C . SER A 1 100 ? -21.490 -4.211 6.929 1.00 45.16 100 SER A C 1
ATOM 777 O O . SER A 1 100 ? -22.543 -4.827 6.754 1.00 45.16 100 SER A O 1
ATOM 779 N N . LYS A 1 101 ? -21.215 -3.637 8.113 1.00 49.91 101 LYS A N 1
ATOM 780 C CA . LYS A 1 101 ? -22.140 -3.617 9.266 1.00 49.91 101 LYS A CA 1
ATOM 781 C C . LYS A 1 101 ? -22.498 -2.204 9.730 1.00 49.91 101 LYS A C 1
ATOM 783 O O . LYS A 1 101 ? -22.344 -1.851 10.893 1.00 49.91 101 LYS A O 1
ATOM 788 N N . LYS A 1 102 ? -23.028 -1.403 8.816 1.00 48.00 102 LYS A N 1
ATOM 789 C CA . LYS A 1 102 ? -23.927 -0.278 9.105 1.00 48.00 102 LYS A CA 1
ATOM 790 C C . LYS A 1 102 ? -24.739 -0.139 7.815 1.00 48.00 102 LYS A C 1
ATOM 792 O O . LYS A 1 102 ? -24.170 0.179 6.786 1.00 48.00 102 LYS A O 1
ATOM 797 N N . THR A 1 103 ? -25.984 -0.591 7.694 1.00 48.41 103 THR A N 1
ATOM 798 C CA . THR A 1 103 ? -27.169 -0.207 8.468 1.00 48.41 103 THR A CA 1
ATOM 799 C C . THR A 1 103 ? -28.341 -1.065 7.970 1.00 48.41 103 THR A C 1
ATOM 801 O O . THR A 1 103 ? -28.659 -1.005 6.786 1.00 48.41 103 THR A O 1
ATOM 804 N N . ARG A 1 104 ? -29.005 -1.814 8.855 1.00 46.44 104 ARG A N 1
ATOM 805 C CA . ARG A 1 104 ? -30.468 -2.025 8.839 1.00 46.44 104 ARG A CA 1
ATOM 806 C C . ARG A 1 104 ? -30.939 -2.137 10.290 1.00 46.44 104 ARG A C 1
ATOM 808 O O . ARG A 1 104 ? -31.451 -3.160 10.717 1.00 46.44 104 ARG A O 1
ATOM 815 N N . GLU A 1 105 ? -30.705 -1.078 11.051 1.00 52.09 105 GLU A N 1
ATOM 816 C CA . GLU A 1 105 ? -31.582 -0.723 12.164 1.00 52.09 105 GLU A CA 1
ATOM 817 C C . GLU A 1 105 ? -32.309 0.534 11.695 1.00 52.09 105 GLU A C 1
ATOM 819 O O . GLU A 1 105 ? -31.671 1.550 11.419 1.00 52.09 105 GLU A O 1
ATOM 824 N N . GLY A 1 106 ? -33.618 0.424 11.474 1.00 53.31 106 GLY A N 1
ATOM 825 C CA . GLY A 1 106 ? -34.426 1.534 10.983 1.00 53.31 106 GLY A CA 1
ATOM 826 C C . GLY A 1 106 ? -35.752 1.098 10.369 1.00 53.31 106 GLY A C 1
ATOM 827 O O . GLY A 1 106 ? -35.869 1.116 9.148 1.00 53.31 106 GLY A O 1
ATOM 828 N N . CYS A 1 107 ? -36.703 0.803 11.265 1.00 37.94 107 CYS A N 1
ATOM 829 C CA . CYS A 1 107 ? -38.147 0.571 11.094 1.00 37.94 107 CYS A CA 1
ATOM 830 C C . CYS A 1 107 ? -38.590 -0.798 10.558 1.00 37.94 107 CYS A C 1
ATOM 832 O O . CYS A 1 107 ? -38.422 -1.079 9.351 1.00 37.94 107 CYS A O 1
#